Protein AF-A0A819KXT6-F1 (afdb_monomer)

Sequence (109 aa):
MADPITRYIYDEPSYMKMLLPMLRADSQVGKEVLPETPLMISIIVYVGEKEVSANEEYLSKWKELTTLKSLLRVRMFSGHHNFQAECGPQILSCLKQDFNNIISILRMY

Secondary structure (DSSP, 8-state):
---HHHHHHHH-HHHHHHHHHHHHHHHHHTS----SS-BSS--EEEEETTSGGGSHHHHHHTTTTBS-GGG-EEEEESSSTTHHHHSHHHHHHHHHHHHHHHHHHHT--

Solvent-accessible surface area (backbone atoms only — not comparable to full-atom values): 6491 Å² total; per-residue (Å²): 129,80,52,76,66,60,45,52,44,70,75,32,70,70,54,43,66,64,46,49,63,55,57,51,50,52,63,62,65,69,67,75,86,68,75,96,59,54,35,93,47,72,48,75,46,77,42,18,64,69,28,83,68,56,38,68,74,57,52,49,54,60,50,64,52,22,71,40,54,91,55,52,45,78,47,74,39,78,41,36,93,66,20,60,79,80,36,42,73,59,50,53,52,52,50,54,52,53,52,51,51,53,53,55,57,62,71,77,109

pLDDT: mean 86.97, std 9.26, range [51.25, 97.06]

Foldseek 3Di:
DDDPVRVVCVVDVVNCVVCVVVVVVVVVVPPDPAPPQADQDQEEAEAECPEPCVDPVNLVVNCRNHPPNVRHYYHYAHDYPVSCVVCVVVVVVVVVVSVVVVVVVVVVD

Structure (mmCIF, N/CA/C/O backbone):
data_AF-A0A819KXT6-F1
#
_entry.id   AF-A0A819KXT6-F1
#
loop_
_atom_site.group_PDB
_atom_site.id
_atom_site.type_symbol
_atom_site.label_atom_id
_atom_site.label_alt_id
_atom_site.label_comp_id
_atom_site.label_asym_id
_atom_site.label_entity_id
_atom_site.label_seq_id
_atom_site.pdbx_PDB_ins_code
_atom_site.Cartn_x
_atom_site.Cartn_y
_atom_site.Cartn_z
_atom_site.occupancy
_atom_site.B_iso_or_equiv
_atom_site.auth_seq_id
_atom_site.auth_comp_id
_atom_site.auth_asym_id
_atom_site.auth_atom_id
_atom_site.pdbx_PDB_model_num
ATOM 1 N N . MET A 1 1 ? 11.784 -6.286 -10.913 1.00 51.25 1 MET A N 1
ATOM 2 C CA . MET A 1 1 ? 12.292 -6.123 -12.301 1.00 51.25 1 MET A CA 1
ATOM 3 C C . MET A 1 1 ? 11.119 -5.629 -13.136 1.00 51.25 1 MET A C 1
ATOM 5 O O . MET A 1 1 ? 10.054 -6.209 -12.979 1.00 51.25 1 MET A O 1
ATOM 9 N N . ALA A 1 2 ? 11.244 -4.540 -13.904 1.00 61.47 2 ALA A N 1
ATOM 10 C CA . ALA A 1 2 ? 10.118 -4.039 -14.705 1.00 61.47 2 ALA A CA 1
ATOM 11 C C . ALA A 1 2 ? 9.679 -5.102 -15.725 1.00 61.47 2 ALA A C 1
ATOM 13 O O . ALA A 1 2 ? 10.535 -5.774 -16.308 1.00 61.47 2 ALA A O 1
ATOM 14 N N . ASP A 1 3 ? 8.371 -5.273 -15.911 1.00 75.88 3 ASP A N 1
ATOM 15 C CA . ASP A 1 3 ? 7.848 -6.205 -16.905 1.00 75.88 3 ASP A CA 1
ATOM 16 C C . ASP A 1 3 ? 8.196 -5.729 -18.337 1.00 75.88 3 ASP A C 1
ATOM 18 O O . ASP A 1 3 ? 8.539 -4.557 -18.543 1.00 75.88 3 ASP A O 1
ATOM 22 N N . PRO A 1 4 ? 8.141 -6.619 -19.344 1.00 74.56 4 PRO A N 1
ATOM 23 C CA . PRO A 1 4 ? 8.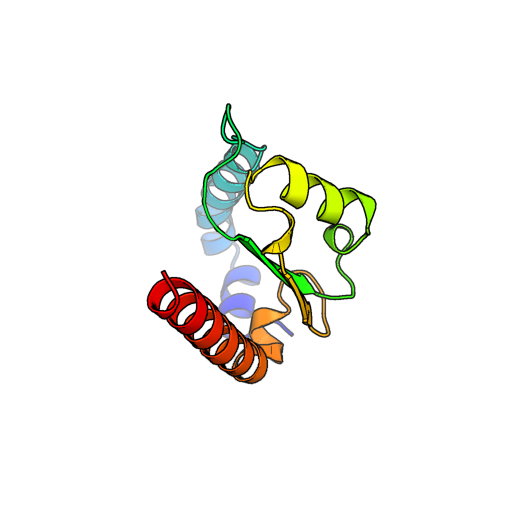572 -6.302 -20.705 1.00 74.56 4 PRO A CA 1
ATOM 24 C C . PRO A 1 4 ? 7.851 -5.109 -21.347 1.00 74.56 4 PRO A C 1
ATOM 26 O O . PRO A 1 4 ? 8.462 -4.397 -22.142 1.00 74.56 4 PRO A O 1
ATOM 29 N N . ILE A 1 5 ? 6.584 -4.864 -20.996 1.00 75.38 5 ILE A N 1
ATOM 30 C CA . ILE A 1 5 ? 5.794 -3.752 -21.541 1.00 75.38 5 ILE A CA 1
ATOM 31 C C . ILE A 1 5 ? 6.263 -2.445 -20.911 1.00 75.38 5 ILE A C 1
ATOM 33 O O . ILE A 1 5 ? 6.552 -1.485 -21.622 1.00 75.38 5 ILE A O 1
ATOM 37 N N . THR A 1 6 ? 6.417 -2.428 -19.587 1.00 77.56 6 THR A N 1
ATOM 38 C CA . THR A 1 6 ? 6.956 -1.268 -18.868 1.00 77.56 6 THR A CA 1
ATOM 39 C C . THR A 1 6 ? 8.348 -0.890 -19.382 1.00 77.56 6 THR A C 1
ATOM 41 O O . THR A 1 6 ? 8.640 0.286 -19.587 1.00 77.56 6 THR A O 1
ATOM 44 N N . ARG A 1 7 ? 9.200 -1.882 -19.665 1.00 79.44 7 ARG A N 1
ATOM 45 C CA . ARG A 1 7 ? 10.529 -1.642 -20.239 1.00 79.44 7 ARG A CA 1
ATOM 46 C C . ARG A 1 7 ? 10.464 -1.044 -21.646 1.00 79.44 7 ARG A C 1
ATOM 48 O O . ARG A 1 7 ? 11.145 -0.061 -21.904 1.00 79.44 7 ARG A O 1
ATOM 55 N N . TYR A 1 8 ? 9.610 -1.585 -22.513 1.00 82.38 8 TYR A N 1
ATOM 56 C CA . TYR A 1 8 ? 9.398 -1.045 -23.857 1.00 82.38 8 TYR A CA 1
ATOM 57 C C . TYR A 1 8 ? 8.921 0.415 -23.825 1.00 82.38 8 TYR A C 1
ATOM 59 O O . TYR A 1 8 ? 9.407 1.242 -24.589 1.00 82.38 8 TYR A O 1
ATOM 67 N N . ILE A 1 9 ? 8.027 0.758 -22.894 1.00 81.81 9 ILE A N 1
ATOM 68 C CA . ILE A 1 9 ? 7.552 2.136 -22.713 1.00 81.81 9 ILE A CA 1
ATOM 69 C C . ILE A 1 9 ? 8.693 3.073 -22.291 1.00 81.81 9 ILE A C 1
ATOM 71 O O . ILE A 1 9 ? 8.770 4.192 -22.795 1.00 81.81 9 ILE A O 1
ATOM 75 N N . TYR A 1 10 ? 9.579 2.635 -21.391 1.00 83.25 10 TYR A N 1
ATOM 76 C CA . TYR A 1 10 ? 10.725 3.444 -20.962 1.00 83.25 10 TYR A CA 1
ATOM 77 C C . TYR A 1 10 ? 11.777 3.631 -22.056 1.00 83.25 10 TYR A C 1
ATOM 79 O O . TYR A 1 10 ? 12.373 4.706 -22.143 1.00 83.25 10 TYR A O 1
ATOM 87 N N . ASP A 1 11 ? 11.986 2.606 -22.880 1.00 88.06 11 ASP A N 1
ATOM 88 C CA . ASP A 1 11 ? 12.998 2.610 -23.936 1.00 88.06 11 ASP A CA 1
ATOM 89 C C . ASP A 1 11 ? 12.537 3.380 -25.196 1.00 88.06 11 ASP A C 1
ATOM 91 O O . ASP A 1 11 ? 13.358 3.681 -26.061 1.00 88.06 11 ASP A O 1
ATOM 95 N N . GLU A 1 12 ? 11.257 3.767 -25.281 1.00 92.88 12 GLU A N 1
ATOM 96 C CA . GLU A 1 12 ? 10.658 4.505 -26.402 1.00 92.88 12 GLU A CA 1
ATOM 97 C C . GLU A 1 12 ? 10.405 5.993 -26.066 1.00 92.88 12 GLU A C 1
ATOM 99 O O . GLU A 1 12 ? 9.431 6.350 -25.384 1.00 92.88 12 GLU A O 1
ATOM 104 N N . PRO A 1 13 ? 11.232 6.928 -26.580 1.00 90.44 13 PRO A N 1
ATOM 105 C CA . PRO A 1 13 ? 11.167 8.340 -26.194 1.00 90.44 13 PRO A CA 1
ATOM 106 C C . PRO A 1 13 ? 9.848 9.044 -26.532 1.00 90.44 13 PRO A C 1
ATOM 108 O O . PRO A 1 13 ? 9.508 10.049 -25.903 1.00 90.44 13 PRO A O 1
ATOM 111 N N . SER A 1 14 ? 9.116 8.569 -27.540 1.00 93.12 14 SER A N 1
ATOM 112 C CA . SER A 1 14 ? 7.813 9.121 -27.927 1.00 93.12 14 SER A CA 1
ATOM 113 C C . SER A 1 14 ? 6.757 8.866 -26.849 1.00 93.12 14 SER A C 1
ATOM 115 O O . SER A 1 14 ? 6.049 9.802 -26.471 1.00 93.12 14 SER A O 1
ATOM 117 N N . TYR A 1 15 ? 6.709 7.659 -26.277 1.00 91.44 15 TYR A N 1
ATOM 118 C CA . TYR A 1 15 ? 5.789 7.332 -25.185 1.00 91.44 15 TYR A CA 1
ATOM 119 C C . TYR A 1 15 ? 6.134 8.094 -23.914 1.00 91.44 15 TYR A C 1
ATOM 121 O O . TYR A 1 15 ? 5.247 8.682 -23.296 1.00 91.44 15 TYR A O 1
ATOM 129 N N . MET A 1 16 ? 7.418 8.198 -23.568 1.00 91.25 16 MET A N 1
ATOM 130 C CA . MET A 1 16 ? 7.822 8.989 -22.404 1.00 91.25 16 MET A CA 1
ATOM 131 C C . MET A 1 16 ? 7.456 10.469 -22.552 1.00 91.25 16 MET A C 1
ATOM 133 O O . MET A 1 16 ? 6.953 11.068 -21.603 1.00 91.25 16 MET A O 1
ATOM 137 N N . LYS A 1 17 ? 7.611 11.067 -23.742 1.00 93.06 17 LYS A N 1
ATOM 138 C CA . LYS A 1 17 ? 7.163 12.452 -23.992 1.00 93.06 17 LYS A CA 1
ATOM 139 C C . LYS A 1 17 ? 5.658 12.637 -23.780 1.00 93.06 17 LYS A C 1
ATOM 141 O O . LYS A 1 17 ? 5.254 13.703 -23.323 1.00 93.06 17 LYS A O 1
ATOM 146 N N . MET A 1 18 ? 4.851 11.620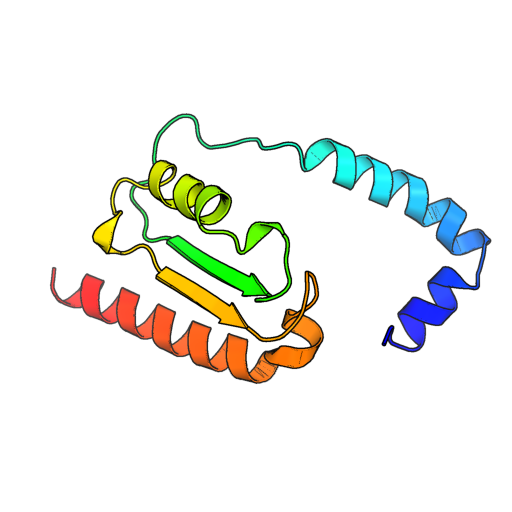 -24.083 1.00 92.00 18 MET A N 1
ATOM 147 C CA . MET A 1 18 ? 3.400 11.649 -23.868 1.00 92.00 18 MET A CA 1
ATOM 148 C C . MET A 1 18 ? 3.012 11.423 -22.400 1.00 92.00 18 MET A C 1
ATOM 150 O O . MET A 1 18 ? 2.116 12.097 -21.903 1.00 92.00 18 MET A O 1
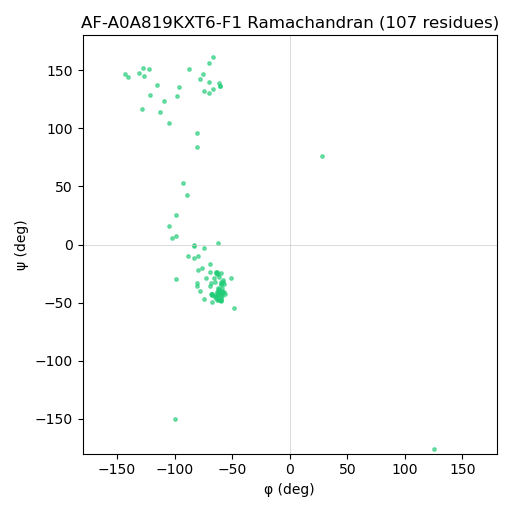ATOM 154 N N . LEU A 1 19 ? 3.689 10.510 -21.698 1.00 91.25 19 LEU A N 1
ATOM 155 C CA . LEU A 1 19 ? 3.352 10.127 -20.321 1.00 91.25 19 LEU A CA 1
ATOM 156 C C . LEU A 1 19 ? 3.883 11.107 -19.269 1.00 91.25 19 LEU A C 1
ATOM 158 O O . LEU A 1 19 ? 3.239 11.320 -18.243 1.00 91.25 19 LEU A O 1
ATOM 162 N N . LEU A 1 20 ? 5.045 11.726 -19.503 1.00 91.19 20 LEU A N 1
ATOM 163 C CA . LEU A 1 20 ? 5.699 12.594 -18.517 1.00 91.19 20 LEU A CA 1
ATOM 164 C C . LEU A 1 20 ? 4.821 13.752 -18.012 1.00 91.19 20 LEU A C 1
ATOM 166 O O . LEU A 1 20 ? 4.850 14.001 -16.806 1.00 91.19 20 LEU A O 1
ATOM 170 N N . PRO A 1 21 ? 4.049 14.470 -18.852 1.00 94.19 21 PRO A N 1
ATOM 171 C CA . PRO A 1 21 ? 3.126 15.492 -18.363 1.00 94.19 21 PRO A CA 1
ATOM 172 C C . PRO A 1 21 ? 2.085 14.939 -17.383 1.00 94.19 21 PRO A C 1
ATOM 174 O O . PRO A 1 21 ? 1.850 15.562 -16.351 1.00 94.19 21 PRO A O 1
ATOM 177 N N . MET A 1 22 ? 1.519 13.760 -17.664 1.00 91.44 22 MET A N 1
ATOM 178 C CA . MET A 1 22 ? 0.520 13.117 -16.801 1.00 91.44 22 MET A CA 1
ATOM 179 C C . MET A 1 22 ? 1.138 12.683 -15.471 1.00 91.44 22 MET A C 1
ATOM 181 O O . MET A 1 22 ? 0.657 13.074 -14.415 1.00 91.44 22 MET A O 1
ATOM 185 N N . LEU A 1 23 ? 2.276 11.983 -15.515 1.00 89.25 23 LEU A N 1
ATOM 186 C CA . LEU A 1 23 ? 2.987 11.547 -14.307 1.00 89.25 23 LEU A CA 1
ATOM 187 C C . LEU A 1 23 ? 3.398 12.733 -13.418 1.00 89.25 23 LEU A C 1
ATOM 189 O O . LEU A 1 23 ? 3.345 12.650 -12.192 1.00 89.25 23 LEU A O 1
ATOM 193 N N . ARG A 1 24 ? 3.798 13.858 -14.028 1.00 90.19 24 ARG A N 1
ATOM 194 C CA . ARG A 1 24 ? 4.107 15.095 -13.295 1.00 90.19 24 ARG A CA 1
ATOM 195 C C . ARG A 1 24 ? 2.865 15.710 -12.662 1.00 90.19 24 ARG A C 1
ATOM 197 O O . ARG A 1 24 ? 2.962 16.166 -11.528 1.00 90.19 24 ARG A O 1
ATOM 204 N N . ALA A 1 25 ? 1.741 15.737 -13.376 1.00 89.44 25 ALA A N 1
ATOM 205 C CA . ALA A 1 25 ? 0.481 16.241 -12.840 1.00 89.44 25 ALA A CA 1
ATOM 206 C C . ALA A 1 25 ? 0.027 15.401 -11.634 1.00 89.44 25 ALA A C 1
ATOM 208 O O . ALA A 1 25 ? -0.217 15.957 -10.564 1.00 89.44 25 ALA A O 1
ATOM 209 N N . ASP A 1 26 ? 0.041 14.073 -11.754 1.00 88.69 26 ASP A N 1
ATOM 210 C CA . ASP A 1 26 ? -0.333 13.163 -10.665 1.00 88.69 26 ASP A CA 1
ATOM 211 C C . ASP A 1 26 ? 0.583 13.339 -9.444 1.00 88.69 26 ASP A C 1
ATOM 213 O O . ASP A 1 26 ? 0.118 13.449 -8.307 1.00 88.69 26 ASP A O 1
ATOM 217 N N . SER A 1 27 ? 1.895 13.479 -9.670 1.00 83.62 27 SER A N 1
ATOM 218 C CA . SER A 1 27 ? 2.858 13.734 -8.593 1.00 83.62 27 SER A CA 1
ATOM 219 C C . SER A 1 27 ? 2.650 15.083 -7.888 1.00 83.62 27 SER A C 1
ATOM 221 O O . SER A 1 27 ? 3.098 15.236 -6.749 1.00 83.62 27 SER A O 1
ATOM 223 N N . GLN A 1 28 ? 2.021 16.069 -8.535 1.00 84.19 28 GLN A N 1
ATOM 224 C CA . GLN A 1 28 ? 1.688 17.352 -7.908 1.00 84.19 28 GLN A CA 1
ATOM 225 C C . GLN A 1 28 ? 0.418 17.257 -7.059 1.00 84.19 28 GLN A C 1
ATOM 227 O O . GLN A 1 28 ? 0.357 17.884 -6.002 1.00 84.19 28 GLN A O 1
ATOM 232 N N . VAL A 1 29 ? -0.559 16.454 -7.493 1.00 79.00 29 VAL A N 1
ATOM 233 C CA . VAL A 1 29 ? -1.825 16.227 -6.777 1.00 79.00 29 VAL A CA 1
ATOM 234 C C . VAL A 1 29 ? -1.626 15.352 -5.538 1.00 79.00 29 VAL A C 1
ATOM 236 O O . VAL A 1 29 ? -2.322 15.539 -4.545 1.00 79.00 29 VAL A O 1
ATOM 239 N N . GLY A 1 30 ? -0.628 14.462 -5.538 1.00 64.88 30 GLY A N 1
ATOM 240 C CA . GLY A 1 30 ? -0.302 13.588 -4.402 1.00 64.88 30 GLY A CA 1
ATOM 241 C C . GLY A 1 30 ? 0.125 14.294 -3.103 1.00 64.88 30 GLY A C 1
ATOM 242 O O . GLY A 1 30 ? 0.424 13.623 -2.117 1.00 64.88 30 GLY A O 1
ATOM 243 N N . LYS A 1 31 ? 0.159 15.632 -3.066 1.00 61.38 31 LYS A N 1
ATOM 244 C CA . LYS A 1 31 ? 0.413 16.408 -1.847 1.00 61.38 31 LYS A CA 1
ATOM 245 C C . LYS A 1 31 ? -0.868 16.520 -1.007 1.00 61.38 31 LYS A C 1
ATOM 247 O O . LYS A 1 31 ? -1.611 17.486 -1.111 1.00 61.38 31 LYS A O 1
ATOM 252 N N . GLU A 1 32 ? -1.080 15.469 -0.215 1.00 66.12 32 GLU A N 1
ATOM 253 C CA . GLU A 1 32 ? -1.882 15.337 1.015 1.00 66.12 32 GLU A CA 1
ATOM 254 C C . GLU A 1 32 ? -3.097 16.275 1.172 1.00 66.12 32 GLU A C 1
ATOM 256 O O . GLU A 1 32 ? -3.102 17.193 1.991 1.00 66.12 32 GLU A O 1
ATOM 261 N N . VAL A 1 33 ? -4.188 15.970 0.462 1.00 68.06 33 VAL A N 1
ATOM 262 C CA . VAL A 1 33 ? -5.531 16.357 0.922 1.00 68.06 33 VAL A CA 1
ATOM 263 C C . VAL A 1 33 ? -5.961 15.338 1.976 1.00 68.06 33 VAL A C 1
ATOM 265 O O . VAL A 1 33 ? -6.425 14.246 1.650 1.00 68.06 33 VAL A O 1
ATOM 268 N N . LEU A 1 34 ? -5.749 15.670 3.247 1.00 78.75 34 LEU A N 1
ATOM 269 C CA . LEU A 1 34 ? -6.236 14.873 4.371 1.00 78.75 34 LEU A CA 1
ATOM 270 C C . LEU A 1 34 ? -7.665 15.296 4.739 1.00 78.75 34 LEU A C 1
ATOM 272 O O . LEU A 1 34 ? -8.030 16.455 4.533 1.00 78.75 34 LEU A O 1
ATOM 276 N N . PRO A 1 35 ? -8.491 14.384 5.281 1.00 83.19 35 PRO A N 1
ATOM 277 C CA . PRO A 1 35 ? -9.795 14.768 5.799 1.00 83.19 35 PRO A CA 1
ATOM 278 C C . PRO A 1 35 ? -9.631 15.783 6.940 1.00 83.19 35 PRO A C 1
ATOM 280 O O . PRO A 1 35 ? -8.800 15.599 7.827 1.00 83.19 35 PRO A O 1
ATOM 283 N N . GLU A 1 36 ? -10.451 16.838 6.937 1.00 85.38 36 GLU A N 1
ATOM 284 C CA . GLU A 1 36 ? -10.424 17.884 7.976 1.00 85.38 36 GLU A CA 1
ATOM 285 C C . GLU A 1 36 ? -10.788 17.345 9.368 1.00 85.38 36 GLU A C 1
ATOM 287 O O . GLU A 1 36 ? -10.412 17.922 10.387 1.00 85.38 36 GLU A O 1
ATOM 292 N N . THR A 1 37 ? -11.525 16.231 9.420 1.00 91.69 37 THR A N 1
ATOM 293 C CA . THR A 1 37 ? -11.918 15.559 10.660 1.00 91.69 37 THR A CA 1
ATOM 294 C C . THR A 1 37 ? -11.622 14.058 10.591 1.00 91.69 37 THR A C 1
ATOM 296 O O . THR A 1 37 ? -11.709 13.466 9.512 1.00 91.69 37 THR A O 1
ATOM 299 N N . PRO A 1 38 ? -11.289 13.409 11.724 1.00 93.88 38 PRO A N 1
ATOM 300 C CA . PRO A 1 38 ? -11.045 11.971 11.747 1.00 93.88 38 PRO A CA 1
ATOM 301 C C . PRO A 1 38 ? -12.280 11.173 11.315 1.00 93.88 38 PRO A C 1
ATOM 303 O O . PRO A 1 38 ? -13.400 11.425 11.761 1.00 93.88 38 PRO A O 1
ATOM 306 N N . LEU A 1 39 ? -12.066 10.159 10.484 1.00 92.81 39 LEU A N 1
ATOM 307 C CA . LEU A 1 39 ? -13.123 9.311 9.949 1.00 92.81 39 LEU A CA 1
ATOM 308 C C . LEU A 1 39 ? -13.637 8.324 11.008 1.00 92.81 39 LEU A C 1
ATOM 310 O O . LEU A 1 39 ? -12.875 7.793 11.812 1.00 92.81 39 LEU A O 1
ATOM 314 N N . MET A 1 40 ? -14.926 7.989 10.962 1.00 92.62 40 MET A N 1
ATOM 315 C CA . MET A 1 40 ? -15.525 6.945 11.812 1.00 92.62 40 MET A CA 1
ATOM 316 C C . MET A 1 40 ? -15.454 5.557 11.157 1.00 92.62 40 MET A C 1
ATOM 318 O O . MET A 1 40 ? -16.424 4.803 11.165 1.00 92.62 40 MET A O 1
ATOM 322 N N . ILE A 1 41 ? -14.314 5.229 10.543 1.00 90.50 41 ILE A N 1
ATOM 323 C CA . ILE A 1 41 ? -14.088 3.956 9.843 1.00 90.50 41 ILE A CA 1
ATOM 324 C C . ILE A 1 41 ? -12.813 3.279 10.344 1.00 90.50 41 ILE A C 1
ATOM 326 O O . ILE A 1 41 ? -11.872 3.943 10.779 1.00 90.50 41 ILE A O 1
ATOM 330 N N . SER A 1 42 ? -12.766 1.948 10.266 1.00 90.88 42 SER A N 1
ATOM 331 C CA . SER A 1 42 ? -11.511 1.211 10.444 1.00 90.88 42 SER A CA 1
ATOM 332 C C . SER A 1 42 ? -10.602 1.461 9.240 1.00 90.88 42 SER A C 1
ATOM 334 O O . SER A 1 42 ? -11.065 1.501 8.100 1.00 90.88 42 SER A O 1
ATOM 336 N N . ILE A 1 43 ? -9.309 1.632 9.507 1.00 93.56 43 ILE A N 1
ATOM 337 C CA . ILE A 1 43 ? -8.273 1.811 8.491 1.00 93.56 43 ILE A CA 1
ATOM 338 C C . ILE A 1 43 ? -7.329 0.612 8.564 1.00 93.56 43 ILE A C 1
ATOM 340 O O . ILE A 1 43 ? -6.941 0.169 9.647 1.00 93.56 43 ILE A O 1
ATOM 344 N N . ILE A 1 44 ? -6.942 0.093 7.402 1.00 95.19 44 ILE A N 1
ATOM 345 C CA . ILE A 1 44 ? -5.942 -0.966 7.292 1.00 95.19 44 ILE A CA 1
ATOM 346 C C . ILE A 1 44 ? -4.893 -0.516 6.285 1.00 95.19 44 ILE A C 1
ATOM 348 O O . ILE A 1 44 ? -5.201 -0.303 5.115 1.00 95.19 44 ILE A O 1
ATOM 352 N N . VAL A 1 45 ? -3.661 -0.358 6.755 1.00 94.12 45 VAL A N 1
ATOM 353 C CA . VAL A 1 45 ? -2.536 0.138 5.961 1.00 94.12 45 VAL A CA 1
ATOM 354 C C . VAL A 1 45 ? -1.713 -1.044 5.465 1.00 94.12 45 VAL A C 1
ATOM 356 O O . VAL A 1 45 ? -1.306 -1.892 6.256 1.00 94.12 45 VAL A O 1
ATOM 359 N N . TYR A 1 46 ? -1.455 -1.091 4.162 1.00 94.81 46 TYR A N 1
ATOM 360 C CA . TYR A 1 46 ? -0.601 -2.085 3.514 1.00 94.81 46 TYR A CA 1
ATOM 361 C C . TYR A 1 46 ? 0.675 -1.375 3.063 1.00 94.81 46 TYR A C 1
ATOM 363 O O . TYR A 1 46 ? 0.590 -0.387 2.336 1.00 94.81 46 TYR A O 1
ATOM 371 N N . VAL A 1 47 ? 1.842 -1.843 3.504 1.00 94.06 47 VAL A N 1
ATOM 372 C CA . VAL A 1 47 ? 3.116 -1.163 3.230 1.00 94.06 47 VAL A CA 1
ATOM 373 C C . VAL A 1 47 ? 4.246 -2.159 2.983 1.00 94.06 47 VAL A C 1
ATOM 375 O O . VAL A 1 47 ? 4.271 -3.241 3.571 1.00 94.06 47 VAL A O 1
ATOM 378 N N . GLY A 1 48 ? 5.190 -1.793 2.116 1.00 93.44 48 GLY A N 1
ATOM 379 C CA . G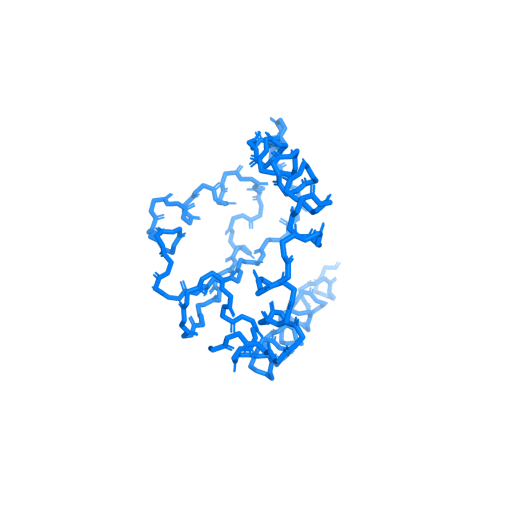LY A 1 48 ? 6.442 -2.524 1.941 1.00 93.44 48 GLY A CA 1
ATOM 380 C C . GLY A 1 48 ? 7.391 -2.263 3.112 1.00 93.44 48 GLY A C 1
ATOM 381 O O . GLY A 1 48 ? 7.610 -1.117 3.483 1.00 93.44 48 GLY A O 1
ATOM 382 N N . GLU A 1 49 ? 7.981 -3.302 3.696 1.00 91.00 49 GLU A N 1
ATOM 383 C CA . GLU A 1 49 ? 8.865 -3.209 4.869 1.00 91.00 49 GLU A CA 1
ATOM 384 C C . GLU A 1 49 ? 10.108 -2.333 4.628 1.00 91.00 49 GLU A C 1
ATOM 386 O O . GLU A 1 49 ? 10.693 -1.811 5.573 1.00 91.00 49 GLU A O 1
ATOM 391 N N . LYS A 1 50 ? 10.520 -2.181 3.362 1.00 89.00 50 LYS A N 1
ATOM 392 C CA . LYS A 1 50 ? 11.701 -1.408 2.957 1.00 89.00 50 LYS A CA 1
ATOM 393 C C . LYS A 1 50 ? 11.348 -0.001 2.475 1.00 89.00 50 LYS A C 1
ATOM 395 O O . LYS A 1 50 ? 12.215 0.691 1.940 1.00 89.00 50 LYS A O 1
ATOM 400 N N . GLU A 1 51 ? 10.089 0.415 2.605 1.00 85.44 51 GLU A N 1
ATOM 401 C CA . GLU A 1 51 ? 9.676 1.782 2.299 1.00 85.44 51 GLU A CA 1
ATOM 402 C C . GLU A 1 51 ? 10.056 2.748 3.415 1.00 85.44 51 GLU A C 1
ATOM 404 O O . GLU A 1 51 ? 9.911 2.453 4.599 1.00 85.44 51 GLU A O 1
ATOM 409 N N . VAL A 1 52 ? 10.456 3.963 3.037 1.00 72.38 52 VAL A N 1
ATOM 410 C CA . VAL A 1 52 ? 10.716 5.047 4.001 1.00 72.38 52 VAL A CA 1
ATOM 411 C C . VAL A 1 52 ? 9.456 5.359 4.820 1.00 72.38 52 VAL A C 1
ATOM 413 O O . VAL A 1 52 ? 9.538 5.645 6.013 1.00 72.38 52 VAL A O 1
ATOM 416 N N . SER A 1 53 ? 8.282 5.228 4.199 1.00 71.19 53 SER A N 1
ATOM 417 C CA . SER A 1 53 ? 6.971 5.409 4.828 1.00 71.19 53 SER A CA 1
ATOM 418 C C . SER A 1 53 ? 6.544 4.255 5.746 1.00 71.19 53 SER A C 1
ATOM 420 O O . SER A 1 53 ? 5.479 4.332 6.352 1.00 71.19 53 SER A O 1
ATOM 422 N N . ALA A 1 54 ? 7.334 3.184 5.865 1.00 75.94 54 ALA A N 1
ATOM 423 C CA . ALA A 1 54 ? 7.070 2.095 6.808 1.00 75.94 54 ALA A CA 1
ATOM 424 C C . ALA A 1 54 ? 7.587 2.387 8.228 1.00 75.94 54 ALA A C 1
ATOM 426 O O . ALA A 1 54 ? 7.437 1.548 9.117 1.00 75.94 54 ALA A O 1
ATOM 427 N N . ASN A 1 55 ? 8.202 3.554 8.456 1.00 82.31 55 ASN A N 1
ATOM 428 C CA . ASN A 1 55 ? 8.658 3.941 9.784 1.00 82.31 55 ASN A CA 1
ATOM 429 C C .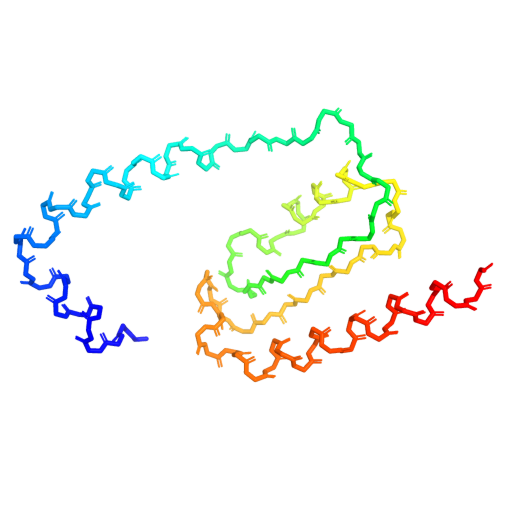 ASN A 1 55 ? 7.477 4.253 10.728 1.00 82.31 55 ASN A C 1
ATOM 431 O O . ASN A 1 55 ? 6.363 4.573 10.307 1.00 82.31 55 ASN A O 1
ATOM 435 N N . GLU A 1 56 ? 7.727 4.139 12.031 1.00 81.00 56 GLU A N 1
ATOM 436 C CA . GLU A 1 56 ? 6.690 4.299 13.053 1.00 81.00 56 GLU A CA 1
ATOM 437 C C . GLU A 1 56 ? 6.070 5.701 13.050 1.00 81.00 56 GLU A C 1
ATOM 439 O O . GLU A 1 56 ? 4.858 5.838 13.205 1.00 81.00 56 GLU A O 1
ATOM 444 N N . GLU A 1 57 ? 6.880 6.735 12.814 1.00 84.31 57 GLU A N 1
ATOM 445 C CA . GLU A 1 57 ? 6.427 8.126 12.760 1.00 84.31 57 GLU A CA 1
ATOM 446 C C . GLU A 1 57 ? 5.384 8.330 11.652 1.00 84.31 57 GLU A C 1
ATOM 448 O O . GLU A 1 57 ? 4.302 8.861 11.902 1.00 84.31 57 GLU A O 1
ATOM 453 N N . TYR A 1 58 ? 5.652 7.838 10.444 1.00 84.31 58 TYR A N 1
ATOM 454 C CA . TYR A 1 58 ? 4.743 7.951 9.309 1.00 84.31 58 TYR A CA 1
ATOM 455 C C . TYR A 1 58 ? 3.481 7.111 9.516 1.00 84.31 58 TYR A C 1
ATOM 457 O O . TYR A 1 58 ? 2.366 7.579 9.278 1.00 84.31 58 TYR A O 1
ATOM 465 N N . LEU A 1 59 ? 3.630 5.888 10.031 1.00 84.00 59 LEU A N 1
ATOM 466 C CA . LEU A 1 59 ? 2.495 5.019 10.339 1.00 84.00 59 LEU A CA 1
ATOM 467 C C . LEU A 1 59 ? 1.618 5.578 11.470 1.00 84.00 59 LEU A C 1
ATOM 469 O O . LEU A 1 59 ? 0.410 5.333 11.488 1.00 84.00 59 LEU A O 1
ATOM 473 N N . SER A 1 60 ? 2.191 6.356 12.393 1.00 86.38 60 SER A N 1
ATOM 474 C CA . SER A 1 60 ? 1.443 6.984 13.485 1.00 86.38 60 SER A CA 1
ATOM 475 C C . SER A 1 60 ? 0.428 8.016 12.987 1.00 86.38 60 SER A C 1
ATOM 477 O O . SER A 1 60 ? -0.667 8.084 13.547 1.00 86.38 60 SER A O 1
ATOM 479 N N . LYS A 1 61 ? 0.710 8.711 11.875 1.00 88.88 61 LYS A N 1
ATOM 480 C CA . LYS A 1 61 ? -0.205 9.693 11.265 1.00 88.88 61 LYS A CA 1
ATOM 481 C C . LYS A 1 61 ? -1.541 9.074 10.856 1.00 88.88 61 LYS A C 1
ATOM 483 O O . LYS A 1 61 ? -2.588 9.697 10.996 1.00 88.88 61 LYS A O 1
ATOM 488 N N . TRP A 1 62 ? -1.553 7.803 10.450 1.00 90.62 62 TRP A N 1
ATOM 489 C CA . TRP A 1 62 ? -2.797 7.094 10.129 1.00 90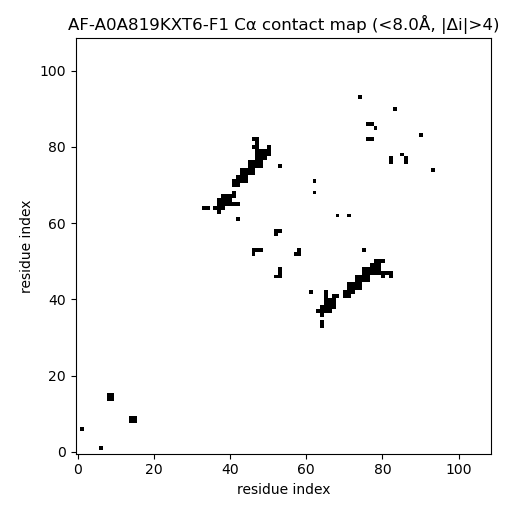.62 62 TRP A CA 1
ATOM 490 C C . TRP A 1 62 ? -3.738 6.938 11.333 1.00 90.62 62 TRP A C 1
ATOM 492 O O . TRP A 1 62 ? -4.951 6.854 11.148 1.00 90.62 62 TRP A O 1
ATOM 502 N N . LYS A 1 63 ? -3.216 6.946 12.570 1.00 90.31 63 LYS A N 1
ATOM 503 C CA . LYS A 1 63 ? -4.040 6.930 13.795 1.00 90.31 63 LYS A CA 1
ATOM 504 C C . LYS A 1 63 ? -4.805 8.235 13.994 1.00 90.31 63 LYS A C 1
ATOM 506 O O . LYS A 1 63 ? -5.804 8.240 14.710 1.00 90.31 63 LYS A O 1
ATOM 511 N N . GLU A 1 64 ? -4.328 9.332 13.420 1.00 91.81 64 GLU A N 1
ATOM 512 C CA . GLU A 1 64 ? -4.956 10.649 13.536 1.00 91.81 64 GLU A CA 1
ATOM 513 C C . GLU A 1 64 ? -6.142 10.790 12.576 1.00 91.81 64 GLU A C 1
ATOM 515 O O . GLU A 1 64 ? -7.061 11.558 12.842 1.00 91.81 64 GLU A O 1
ATOM 520 N N . LEU A 1 65 ? -6.182 9.976 11.515 1.00 93.25 65 LEU A N 1
ATOM 521 C CA . LEU A 1 65 ? -7.222 10.012 10.485 1.00 93.25 65 LEU A CA 1
ATOM 522 C C . LEU A 1 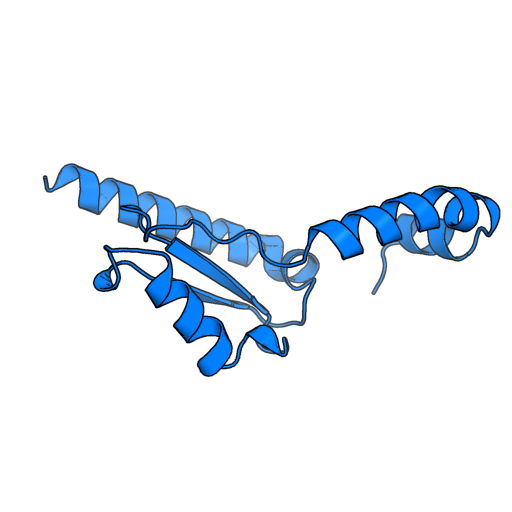65 ? -8.493 9.234 10.846 1.00 93.25 65 LEU A C 1
ATOM 524 O O . LEU A 1 65 ? -9.436 9.218 10.057 1.00 93.25 65 LEU A O 1
ATOM 528 N N . THR A 1 66 ? -8.547 8.578 12.007 1.00 94.06 66 THR A N 1
ATOM 529 C CA . THR A 1 66 ? -9.719 7.803 12.435 1.00 94.06 66 THR A CA 1
ATOM 530 C C . THR A 1 66 ? -10.028 7.953 13.922 1.00 94.06 66 THR A C 1
ATOM 532 O O . THR A 1 66 ? -9.134 8.011 14.770 1.00 94.06 66 THR A O 1
ATOM 535 N N . THR A 1 67 ? -11.318 7.965 14.259 1.00 94.12 67 THR A N 1
ATOM 536 C CA . THR A 1 67 ? -11.785 7.863 15.649 1.00 94.12 67 THR A CA 1
ATOM 537 C C . THR A 1 67 ? -11.691 6.428 16.186 1.00 94.12 67 THR A C 1
ATOM 539 O O . THR A 1 67 ? -11.598 6.229 17.397 1.00 94.12 67 THR A O 1
ATOM 542 N N . LEU A 1 68 ? -11.627 5.417 15.309 1.00 92.06 68 LEU A N 1
ATOM 543 C CA . LEU A 1 68 ? -11.583 3.989 15.647 1.00 92.06 68 LEU A CA 1
ATOM 544 C C . LEU A 1 68 ? -10.141 3.466 15.766 1.00 92.06 68 LEU A C 1
ATOM 546 O O . LEU A 1 68 ? -9.763 2.472 15.146 1.00 92.06 68 LEU A O 1
ATOM 550 N N . LYS A 1 69 ? -9.316 4.130 16.584 1.00 89.62 69 LYS A N 1
ATOM 551 C CA . LYS A 1 69 ? -7.866 3.860 16.698 1.00 89.62 69 LYS A CA 1
ATOM 552 C C . LYS A 1 69 ? -7.522 2.413 17.067 1.00 89.62 69 LYS A C 1
ATOM 554 O O . LYS A 1 69 ? -6.518 1.887 16.597 1.00 89.62 69 LYS A O 1
ATOM 559 N N . SER A 1 70 ? -8.351 1.760 17.884 1.00 86.50 70 SER A N 1
ATOM 560 C CA . SER A 1 70 ? -8.178 0.353 18.282 1.00 86.50 70 SER A CA 1
ATOM 561 C C . SER A 1 70 ? -8.403 -0.640 17.137 1.00 86.50 70 SER A C 1
ATOM 563 O O . SE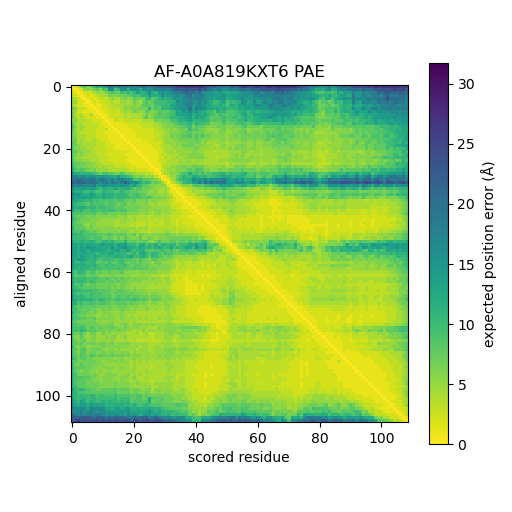R A 1 70 ? -7.994 -1.794 17.241 1.00 86.50 70 SER A O 1
ATOM 565 N N . LEU A 1 71 ? -9.036 -0.199 16.046 1.00 87.56 71 LEU A N 1
ATOM 566 C CA . LEU A 1 71 ? -9.289 -0.995 14.847 1.00 87.56 71 LEU A CA 1
ATOM 567 C C . LEU A 1 71 ? -8.319 -0.668 13.705 1.00 87.56 71 LEU A C 1
ATOM 569 O O . LEU A 1 71 ? -8.494 -1.204 12.609 1.00 87.56 71 LEU A O 1
ATOM 573 N N . LEU A 1 72 ? -7.315 0.187 13.934 1.00 91.62 72 LEU A N 1
ATOM 574 C CA . LEU A 1 72 ? -6.242 0.413 12.970 1.00 91.62 72 LEU A CA 1
ATOM 575 C C . LEU A 1 72 ? -5.357 -0.833 12.889 1.00 91.62 72 LEU A C 1
ATOM 577 O O . LEU A 1 72 ? -4.881 -1.342 13.906 1.00 91.62 72 LEU A O 1
ATOM 581 N N . ARG A 1 73 ? -5.090 -1.298 11.670 1.00 92.50 73 ARG A N 1
ATOM 582 C CA . ARG A 1 73 ? -4.151 -2.397 11.414 1.00 92.50 73 ARG A CA 1
ATOM 583 C C . ARG A 1 73 ? -3.105 -1.973 10.396 1.00 92.50 73 ARG A C 1
ATOM 585 O O . ARG A 1 73 ? -3.409 -1.249 9.455 1.00 92.50 73 ARG A O 1
ATOM 592 N N . VAL A 1 74 ? -1.885 -2.466 10.569 1.00 93.38 74 VAL A N 1
ATOM 593 C CA . VAL A 1 74 ? -0.802 -2.306 9.595 1.00 93.38 74 VAL A CA 1
ATOM 594 C C . VAL A 1 74 ? -0.339 -3.693 9.168 1.00 93.38 74 VAL A C 1
ATOM 596 O O . VAL A 1 74 ? -0.069 -4.554 10.006 1.00 93.38 74 VAL A O 1
ATOM 599 N N . ARG A 1 75 ? -0.284 -3.918 7.858 1.00 94.31 75 ARG A N 1
ATOM 600 C CA . ARG A 1 75 ? 0.197 -5.136 7.209 1.00 94.31 75 ARG A CA 1
ATOM 601 C C . ARG A 1 75 ? 1.485 -4.781 6.470 1.00 94.31 75 ARG A C 1
ATOM 603 O O . ARG A 1 75 ? 1.456 -3.996 5.524 1.00 94.31 75 ARG A O 1
ATOM 610 N N . MET A 1 76 ? 2.602 -5.342 6.919 1.00 94.38 76 MET A N 1
ATOM 611 C CA . MET A 1 76 ? 3.898 -5.168 6.266 1.00 94.38 76 MET A CA 1
ATOM 612 C C . MET A 1 76 ? 4.172 -6.342 5.330 1.00 94.38 76 MET A C 1
ATOM 614 O O . MET A 1 76 ? 3.946 -7.498 5.693 1.00 94.38 76 MET A O 1
ATOM 618 N N . PHE A 1 77 ? 4.656 -6.038 4.133 1.00 95.00 77 PHE A N 1
ATOM 619 C CA . PHE A 1 77 ? 5.015 -7.012 3.105 1.00 95.00 77 PHE A CA 1
ATOM 620 C C . PHE A 1 77 ? 6.474 -6.827 2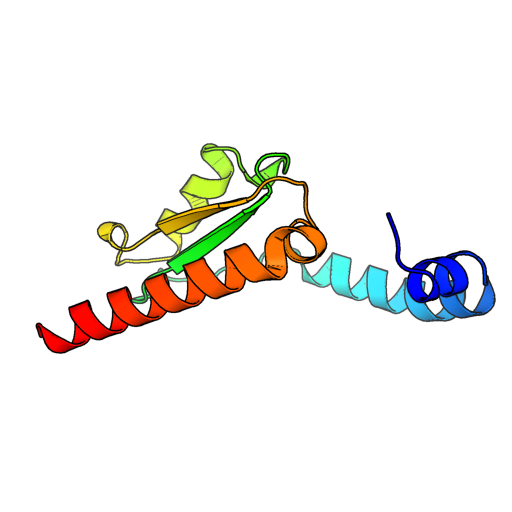.716 1.00 95.00 77 PHE A C 1
ATOM 622 O O . PHE A 1 77 ? 6.990 -5.714 2.771 1.00 95.00 77 PHE A O 1
ATOM 629 N N . SER A 1 78 ? 7.148 -7.894 2.294 1.00 93.69 78 SER A N 1
ATOM 630 C CA . SER A 1 78 ? 8.527 -7.742 1.836 1.00 93.69 78 SER A CA 1
ATOM 631 C C . SER A 1 78 ? 8.576 -6.925 0.545 1.00 93.69 78 SER A C 1
ATOM 633 O O . SER A 1 78 ? 7.791 -7.159 -0.374 1.00 93.69 78 SER A O 1
ATOM 635 N N . GLY A 1 79 ? 9.487 -5.952 0.488 1.00 90.06 79 GLY A N 1
ATOM 636 C CA . GLY A 1 79 ? 9.683 -5.092 -0.678 1.00 90.06 79 GLY A CA 1
ATOM 637 C C . GLY A 1 79 ? 9.594 -3.595 -0.383 1.00 90.06 79 GLY A C 1
ATOM 638 O O . GLY A 1 79 ? 9.495 -3.164 0.764 1.00 90.06 79 GLY A O 1
ATOM 639 N N . HIS A 1 80 ? 9.685 -2.820 -1.462 1.00 90.31 80 HIS A N 1
ATOM 640 C CA . HIS A 1 80 ? 9.584 -1.357 -1.493 1.00 90.31 80 HIS A CA 1
ATOM 641 C C . HIS A 1 80 ? 8.169 -0.932 -1.930 1.00 90.31 80 HIS A C 1
ATOM 643 O O . HIS A 1 80 ? 7.204 -1.660 -1.723 1.00 90.31 80 HIS A O 1
ATOM 649 N N . HIS A 1 81 ? 8.040 0.222 -2.577 1.00 87.00 81 HIS A N 1
ATOM 650 C CA . HIS A 1 81 ? 6.790 0.885 -2.929 1.00 87.00 81 HIS A CA 1
ATOM 651 C C . HIS A 1 81 ? 5.870 0.020 -3.792 1.00 87.00 81 HIS A C 1
ATOM 653 O O . HIS A 1 81 ? 4.653 0.081 -3.673 1.00 87.00 81 HIS A O 1
ATOM 659 N N . ASN A 1 82 ? 6.472 -0.827 -4.630 1.00 88.44 82 ASN A N 1
ATOM 660 C CA . ASN A 1 82 ? 5.780 -1.726 -5.548 1.00 88.44 82 ASN A CA 1
ATOM 661 C C . ASN A 1 82 ? 5.657 -3.163 -5.005 1.00 88.44 82 ASN A C 1
ATOM 663 O O . ASN A 1 82 ? 5.562 -4.106 -5.793 1.00 88.44 82 ASN A O 1
ATOM 667 N N . PHE A 1 83 ? 5.677 -3.353 -3.677 1.00 91.62 83 PHE A N 1
ATOM 668 C CA . PHE A 1 83 ? 5.579 -4.667 -3.019 1.00 91.62 83 PHE A CA 1
ATOM 669 C C . PHE A 1 83 ? 4.392 -5.508 -3.515 1.00 91.62 83 PHE A C 1
ATOM 671 O O . PHE A 1 83 ? 4.466 -6.734 -3.546 1.00 91.62 83 PHE A O 1
ATOM 678 N N . GLN A 1 84 ? 3.307 -4.869 -3.953 1.00 90.25 84 GLN A N 1
ATOM 679 C CA . GLN A 1 84 ? 2.111 -5.516 -4.480 1.00 90.25 84 GLN A CA 1
ATOM 680 C C . GLN A 1 84 ? 2.344 -6.363 -5.730 1.00 90.25 84 GLN A C 1
ATOM 682 O O . GLN A 1 84 ? 1.625 -7.341 -5.931 1.00 90.25 84 GLN A O 1
ATOM 687 N N . ALA A 1 85 ? 3.352 -6.034 -6.540 1.00 89.75 85 ALA A N 1
ATOM 688 C CA . ALA A 1 85 ? 3.700 -6.835 -7.710 1.00 89.75 85 ALA A CA 1
ATOM 689 C C . ALA A 1 85 ? 4.269 -8.209 -7.310 1.00 89.75 85 ALA A C 1
ATOM 691 O O . ALA A 1 85 ? 4.041 -9.200 -7.999 1.00 89.75 85 ALA A O 1
ATOM 692 N N . GLU A 1 86 ? 4.979 -8.276 -6.182 1.00 89.88 86 GLU A N 1
ATOM 693 C CA . GLU A 1 86 ? 5.675 -9.481 -5.710 1.00 89.88 86 GLU A CA 1
ATOM 694 C C . GLU A 1 86 ? 4.868 -10.237 -4.642 1.00 89.88 86 GLU A C 1
ATOM 696 O O . GLU A 1 86 ? 4.938 -11.461 -4.549 1.00 89.88 86 GLU A O 1
ATOM 701 N N . CYS A 1 87 ? 4.057 -9.517 -3.863 1.00 93.94 87 CYS A N 1
ATOM 702 C CA . CYS A 1 87 ? 3.287 -10.047 -2.737 1.00 93.94 87 CYS A CA 1
ATOM 703 C C . CYS A 1 87 ? 1.787 -10.211 -3.033 1.00 93.94 87 CYS A C 1
ATOM 705 O O . CYS A 1 87 ? 0.992 -10.340 -2.102 1.00 93.94 87 CYS A O 1
ATOM 707 N N . GLY A 1 88 ? 1.369 -10.183 -4.303 1.00 93.69 88 GLY A N 1
ATOM 708 C CA . GLY A 1 88 ? -0.045 -10.210 -4.702 1.00 93.69 88 GLY A CA 1
ATOM 709 C C . GLY A 1 88 ? -0.884 -11.301 -4.010 1.00 93.69 88 GLY A C 1
ATOM 710 O O . GLY A 1 88 ? -1.879 -10.970 -3.358 1.00 93.69 88 GLY A O 1
ATOM 711 N N . PRO A 1 89 ? -0.491 -12.590 -4.066 1.00 95.75 89 PRO A N 1
ATOM 712 C CA . PRO A 1 89 ? -1.215 -13.664 -3.381 1.00 95.75 89 PRO A CA 1
ATOM 713 C C . PRO A 1 89 ? -1.326 -13.466 -1.860 1.00 95.75 89 PRO A C 1
ATOM 715 O O . PRO A 1 89 ? -2.379 -13.721 -1.269 1.00 95.75 89 PRO A O 1
ATOM 718 N N . GLN A 1 90 ? -0.260 -12.983 -1.220 1.00 96.44 90 GLN A N 1
ATOM 719 C CA . GLN A 1 90 ? -0.217 -12.708 0.215 1.00 96.44 90 GLN A CA 1
ATOM 720 C C . GLN A 1 90 ? -1.146 -11.545 0.577 1.00 96.44 90 GLN A C 1
ATOM 722 O O . GLN A 1 90 ? -1.908 -11.652 1.538 1.00 96.44 90 GLN A O 1
ATOM 727 N N . ILE A 1 91 ? -1.140 -10.471 -0.218 1.00 96.25 91 ILE A N 1
ATOM 728 C CA . ILE A 1 91 ? -2.026 -9.313 -0.042 1.00 96.25 91 ILE A CA 1
ATOM 729 C C . ILE A 1 91 ? -3.484 -9.748 -0.124 1.00 96.25 91 ILE A C 1
ATOM 731 O O . ILE A 1 91 ? -4.257 -9.420 0.771 1.00 96.25 91 ILE A O 1
ATOM 735 N N . LEU A 1 92 ? -3.860 -10.527 -1.142 1.00 96.88 92 LEU A N 1
ATOM 736 C CA . LEU A 1 92 ? -5.238 -11.004 -1.300 1.00 96.88 92 LEU A CA 1
ATOM 737 C C . LEU A 1 92 ? -5.683 -11.885 -0.124 1.00 96.88 92 LEU A C 1
ATOM 739 O O . LEU A 1 92 ? -6.820 -11.776 0.340 1.00 96.88 92 LEU A O 1
ATOM 743 N N . SER A 1 93 ? -4.784 -12.726 0.393 1.00 97.06 93 SER A N 1
ATOM 744 C CA . SER A 1 93 ? -5.047 -13.530 1.589 1.00 97.06 93 SER A CA 1
ATOM 745 C C . SER A 1 93 ? -5.287 -12.655 2.825 1.00 97.06 93 SER A C 1
ATOM 747 O O . SER A 1 93 ? -6.289 -12.836 3.524 1.00 97.06 93 SER A O 1
ATOM 749 N N . CYS A 1 94 ? -4.425 -11.662 3.071 1.00 96.81 94 CYS A N 1
ATOM 750 C CA . CYS A 1 94 ? -4.596 -10.710 4.170 1.00 96.81 94 CYS A CA 1
ATOM 751 C C . CYS A 1 94 ? -5.880 -9.889 4.025 1.00 96.81 94 CYS A C 1
ATOM 753 O O . CYS A 1 94 ? -6.631 -9.776 4.991 1.00 96.81 94 CYS A O 1
ATOM 755 N N . LEU A 1 95 ? -6.179 -9.409 2.818 1.00 95.75 95 LEU A N 1
ATOM 756 C CA . LEU A 1 95 ? -7.378 -8.634 2.524 1.00 95.75 95 LEU A CA 1
ATOM 757 C C . LEU A 1 95 ? -8.644 -9.432 2.839 1.00 95.75 95 LEU A C 1
ATOM 759 O O . LEU A 1 95 ? -9.549 -8.930 3.503 1.00 95.75 95 LEU A O 1
ATOM 763 N N . LYS A 1 96 ? -8.686 -10.712 2.450 1.00 96.75 96 LYS A N 1
ATOM 764 C CA . LYS A 1 96 ? -9.792 -11.614 2.798 1.00 96.75 96 LYS A CA 1
ATOM 765 C C . LYS A 1 96 ? -9.964 -11.758 4.314 1.00 96.75 96 LYS A C 1
ATOM 767 O O . LYS A 1 96 ? -11.092 -11.729 4.804 1.00 96.75 96 LYS A O 1
ATOM 772 N N . GLN A 1 97 ? -8.871 -11.925 5.060 1.00 95.62 97 GLN A N 1
ATOM 773 C CA . GLN A 1 97 ? -8.926 -12.008 6.526 1.00 95.62 97 GLN A CA 1
ATOM 774 C C . GLN A 1 97 ? -9.436 -10.704 7.140 1.00 95.62 97 GLN A C 1
ATOM 776 O O . GLN A 1 97 ? -10.278 -10.728 8.033 1.00 95.62 97 GLN A O 1
ATOM 781 N N . ASP A 1 98 ? -8.945 -9.576 6.645 1.00 94.56 98 ASP A N 1
ATOM 782 C CA . ASP A 1 98 ? -9.298 -8.249 7.128 1.00 94.56 98 ASP A CA 1
ATOM 783 C C . ASP A 1 98 ? -10.780 -7.933 6.891 1.00 94.56 98 ASP A C 1
ATOM 785 O O . ASP A 1 98 ? -11.469 -7.524 7.826 1.00 94.56 98 ASP A O 1
ATOM 789 N N . PHE A 1 99 ? -11.311 -8.245 5.706 1.00 92.19 99 PHE A N 1
ATOM 790 C CA . PHE A 1 99 ? -12.747 -8.144 5.432 1.00 92.19 99 PHE A CA 1
ATOM 791 C C . PHE A 1 99 ? -13.585 -9.029 6.357 1.00 92.19 99 PHE A C 1
ATOM 793 O O . PHE A 1 99 ? -14.570 -8.561 6.929 1.00 92.19 99 PHE A O 1
ATOM 800 N N . ASN A 1 100 ? -13.194 -10.292 6.544 1.00 92.81 100 ASN A N 1
ATOM 801 C CA . ASN A 1 100 ? -13.919 -11.202 7.432 1.00 92.81 100 ASN A CA 1
ATOM 802 C C . ASN A 1 100 ? -13.918 -10.707 8.885 1.00 92.81 100 ASN A C 1
ATOM 804 O O . ASN A 1 100 ? -14.947 -10.783 9.556 1.00 92.81 100 ASN A O 1
ATOM 808 N N . ASN A 1 101 ? -12.796 -10.156 9.354 1.00 88.62 101 ASN A N 1
ATOM 809 C CA . ASN A 1 101 ? -12.692 -9.572 10.687 1.00 88.62 101 ASN A CA 1
ATOM 810 C C . ASN A 1 101 ? -13.640 -8.378 10.843 1.00 88.62 101 ASN A C 1
ATOM 812 O O . ASN A 1 101 ? -14.386 -8.326 11.819 1.00 88.62 101 ASN A O 1
ATOM 816 N N . ILE A 1 102 ? -13.675 -7.463 9.869 1.00 87.38 102 ILE A N 1
ATOM 817 C CA . ILE A 1 102 ? -14.587 -6.308 9.892 1.00 87.38 102 ILE A CA 1
ATOM 818 C C . ILE A 1 102 ? -16.048 -6.772 9.933 1.00 87.38 102 ILE A C 1
ATOM 820 O O . ILE A 1 102 ? -16.810 -6.321 10.786 1.00 87.38 102 ILE A O 1
ATOM 824 N N . ILE A 1 103 ? -16.432 -7.718 9.071 1.00 88.00 103 ILE A N 1
ATOM 825 C CA . ILE A 1 103 ? -17.798 -8.264 9.046 1.00 88.00 103 ILE A CA 1
ATOM 826 C C . ILE A 1 103 ? -18.151 -8.921 10.383 1.00 88.00 103 ILE A C 1
ATOM 828 O O . ILE A 1 103 ? -19.270 -8.764 10.865 1.00 88.00 103 ILE A O 1
ATOM 832 N N . SER A 1 104 ? -17.215 -9.654 10.993 1.00 86.62 104 SER A N 1
ATOM 833 C CA . SER A 1 104 ? -17.455 -10.304 12.284 1.00 86.62 104 SER A CA 1
ATOM 834 C C . SER A 1 104 ? -17.725 -9.294 13.401 1.00 86.62 104 SER A C 1
ATOM 836 O O . SER A 1 104 ? -18.658 -9.496 14.171 1.00 86.62 104 SER A O 1
ATOM 838 N N . ILE A 1 105 ? -16.985 -8.179 13.431 1.00 83.06 105 ILE A N 1
ATOM 839 C CA . ILE A 1 105 ? -17.181 -7.093 14.399 1.00 83.06 105 ILE A CA 1
ATOM 840 C C . ILE A 1 105 ? -18.554 -6.454 14.193 1.00 83.06 105 ILE A C 1
ATOM 842 O O . ILE A 1 105 ? -19.295 -6.283 15.152 1.00 83.06 105 ILE A O 1
ATOM 846 N N . LEU A 1 106 ? -18.927 -6.163 12.943 1.00 78.75 106 LEU A N 1
ATOM 847 C CA . LEU A 1 106 ? -20.223 -5.559 12.620 1.00 78.75 106 LEU A CA 1
ATOM 848 C C . LEU A 1 106 ? -21.420 -6.456 12.959 1.00 78.75 106 LEU A C 1
ATOM 850 O O . LEU A 1 106 ? -22.506 -5.939 13.159 1.00 78.75 106 LEU A O 1
ATOM 854 N N . ARG A 1 107 ? -21.242 -7.781 13.014 1.00 80.44 107 ARG A N 1
ATOM 855 C CA . ARG A 1 107 ? -22.301 -8.733 13.401 1.00 80.44 107 ARG A CA 1
ATOM 856 C C . ARG A 1 107 ? -22.470 -8.897 14.913 1.00 80.44 107 ARG A C 1
ATOM 858 O O . ARG A 1 107 ? -23.413 -9.559 15.332 1.00 80.44 107 ARG A O 1
ATOM 865 N N . MET A 1 108 ? -21.533 -8.390 15.712 1.00 67.31 108 MET A N 1
ATOM 866 C CA . MET A 1 108 ? -21.608 -8.429 17.177 1.00 67.31 108 MET A CA 1
ATOM 867 C C . MET A 1 108 ? -22.343 -7.217 17.769 1.00 67.31 108 MET A C 1
ATOM 869 O O . MET A 1 108 ? -22.634 -7.225 18.964 1.00 67.31 108 MET A O 1
ATOM 873 N N . TYR A 1 109 ? -22.635 -6.208 16.945 1.00 54.16 109 TYR A N 1
ATOM 874 C CA . TYR A 1 109 ? -23.454 -5.037 17.262 1.00 54.16 109 TYR A CA 1
ATOM 875 C C . TYR A 1 109 ? -24.810 -5.139 16.561 1.00 54.16 109 TYR A C 1
ATOM 877 O O . TYR A 1 109 ? -25.783 -4.593 17.124 1.00 54.16 109 TYR A O 1
#

Radius of gyration: 17.91 Å; Cα contacts (8 Å, |Δi|>4): 86; chains: 1; bounding box: 36×32×46 Å

Nearest PDB structures (foldseek):
  6fw5-assembly3_C  TM=6.531E-01  e=1.654E-02  Mycobacterium tuberculosis CDC1551
  3fzv-assembly1_A  TM=3.763E-01  e=5.451E-01  Pseudomonas aeruginosa PAO1
  3fzv-assembly1_B  TM=3.838E-01  e=5.097E-01  Pseudomonas aeruginosa PAO1
  8w8b-assembly1_A  TM=4.231E-01  e=3.129E+00  Homo sapiens
  7na8-assembly1_A  TM=3.858E-01  e=6.128E+00  Homo sapiens

Mean predicted aligned error: 6.42 Å